Protein AF-A0A529VZ13-F1 (afdb_monomer_lite)

Secondary structure (DSSP, 8-state):
-EEEEEEEETTEEEEEEEEEEEPPPGGGGTT-----EEEEEEEEETTHHHHHHS--SSSTT-EEEEEEEEEEETTEEEEEEEEEEE-TTS-EEEEEEEEEE-HHHHHHHHHHH-GGGHHHHHHHHHHHHTT-SS-EEEEEEETTEEEETTEEEEEPPPP-

Foldseek 3Di:
DKDKDWDDDPQKIWIWMWDWQDFDDCVVVVNFGAGGKIKIFIKIWHSVNVCVVPPDPWQAQTKMFTPWIWMDDDQWIKIKGWIWHAHNQQFIWTWIKIKIAQLQVVLVRVCRRCVVCNVVSNVVSVVVCVCDRIDMWIWTGDRQFIDTVPRTPGGDDRTD

Sequence (160 aa):
KAAGQLQPAGQDINYVGSFGDLEINADAIEGRVLPALDGSGDVTLKNGVALIEAPPKSLRGQSIDIARLDLSSGTARVTVSGPVSVDAEGLVDASLMIKLKDPKAVAAILAGAVPEHKSEIEQGFAAIAMLGKEPSMPLKVVKGKASLGFIPLGKIKPLE

Radius of gyration: 16.77 Å; chains: 1; bounding box: 38×36×46 Å

pLDDT: mean 95.21, std 3.3, range [79.69, 98.75]

Structure (mmCIF, N/CA/C/O backbone):
data_AF-A0A529VZ13-F1
#
_entry.id   AF-A0A529VZ13-F1
#
loop_
_atom_site.group_PDB
_atom_site.id
_atom_site.type_symbol
_atom_site.label_atom_id
_atom_site.label_alt_id
_atom_site.label_comp_id
_atom_site.label_asym_id
_atom_site.label_entity_id
_atom_site.label_seq_id
_atom_site.pdbx_PDB_ins_code
_atom_site.Cartn_x
_atom_site.Cartn_y
_atom_site.Cartn_z
_atom_site.occupancy
_atom_site.B_iso_or_equiv
_atom_site.auth_seq_id
_atom_site.auth_comp_id
_atom_site.auth_asym_id
_atom_site.auth_atom_id
_atom_site.pdbx_PDB_model_num
ATOM 1 N N . LYS A 1 1 ? 6.005 -19.981 3.107 1.00 80.12 1 LYS A N 1
ATOM 2 C CA . LYS A 1 1 ? 5.764 -20.210 4.572 1.00 80.12 1 LYS A CA 1
ATOM 3 C C . LYS A 1 1 ? 5.171 -18.940 5.174 1.00 80.12 1 LYS A C 1
ATOM 5 O O . LYS A 1 1 ? 5.600 -17.881 4.745 1.00 80.12 1 LYS A O 1
ATOM 10 N N . ALA A 1 2 ? 4.244 -19.021 6.135 1.00 92.31 2 ALA A N 1
ATOM 11 C CA . ALA A 1 2 ? 3.634 -17.846 6.774 1.00 92.31 2 ALA A CA 1
ATOM 12 C C . ALA A 1 2 ? 3.714 -17.923 8.308 1.00 92.31 2 ALA A C 1
ATOM 14 O O . ALA A 1 2 ? 3.682 -19.019 8.869 1.00 92.31 2 ALA A O 1
ATOM 15 N N . ALA A 1 3 ? 3.831 -16.771 8.965 1.00 95.56 3 ALA A N 1
ATOM 16 C CA . ALA A 1 3 ? 3.844 -16.620 10.417 1.00 95.56 3 ALA A CA 1
ATOM 17 C C . ALA A 1 3 ? 3.149 -15.312 10.816 1.00 95.56 3 ALA A C 1
ATOM 19 O O . ALA A 1 3 ? 3.178 -14.335 10.070 1.00 95.56 3 ALA A O 1
ATOM 20 N N . GLY A 1 4 ? 2.540 -15.271 11.998 1.00 95.88 4 GLY A N 1
ATOM 21 C CA . GLY A 1 4 ? 1.912 -14.056 12.499 1.00 95.88 4 GLY A CA 1
ATOM 22 C C . GLY A 1 4 ? 1.556 -14.138 13.974 1.00 95.88 4 GLY A C 1
ATOM 23 O O . GLY A 1 4 ? 1.345 -15.224 14.511 1.00 95.88 4 GLY A O 1
ATOM 24 N N . GLN A 1 5 ? 1.492 -12.977 14.614 1.00 96.56 5 GLN A N 1
ATOM 25 C CA . GLN A 1 5 ? 1.126 -12.812 16.009 1.00 96.56 5 GLN A CA 1
ATOM 26 C C . GLN A 1 5 ? 0.175 -11.626 16.154 1.00 96.56 5 GLN A C 1
ATOM 28 O O . GLN A 1 5 ? 0.373 -10.580 15.538 1.00 96.56 5 GLN A O 1
ATOM 33 N N . LEU A 1 6 ? -0.843 -11.806 16.994 1.00 95.50 6 LEU A N 1
ATOM 34 C CA . LEU A 1 6 ? -1.749 -10.753 17.433 1.00 95.50 6 LEU A CA 1
ATOM 35 C C . LEU A 1 6 ? -1.482 -10.450 18.906 1.00 95.50 6 LEU A C 1
ATOM 37 O O . LEU A 1 6 ? -1.308 -11.371 19.707 1.00 95.50 6 LEU A O 1
ATOM 41 N N . GLN A 1 7 ? -1.469 -9.171 19.263 1.00 96.19 7 GLN A N 1
ATOM 42 C CA . GLN A 1 7 ? -1.313 -8.721 20.639 1.00 96.19 7 GLN A CA 1
ATOM 43 C C . GLN A 1 7 ? -2.292 -7.577 20.937 1.00 96.19 7 GLN A C 1
ATOM 45 O O . GLN A 1 7 ? -2.308 -6.593 20.196 1.00 96.19 7 GLN A O 1
ATOM 50 N N . PRO A 1 8 ? -3.091 -7.661 22.017 1.00 95.69 8 PRO A N 1
ATOM 51 C CA . PRO A 1 8 ? -3.910 -6.539 22.462 1.00 95.69 8 PRO A CA 1
ATOM 52 C C . PRO A 1 8 ? -3.053 -5.318 22.820 1.00 95.69 8 PRO A C 1
ATOM 54 O O . PRO A 1 8 ? -2.010 -5.449 23.463 1.00 95.69 8 PRO A O 1
ATOM 57 N N . ALA A 1 9 ? -3.527 -4.133 22.449 1.00 94.88 9 ALA A N 1
ATOM 58 C CA . ALA A 1 9 ? -2.907 -2.847 22.747 1.00 94.88 9 ALA A CA 1
ATOM 59 C C . ALA A 1 9 ? -3.986 -1.856 23.215 1.00 94.88 9 ALA A C 1
ATOM 61 O O . ALA A 1 9 ? -4.462 -1.006 22.467 1.00 94.88 9 ALA A O 1
ATOM 62 N N . GLY A 1 10 ? -4.424 -1.994 24.469 1.00 95.19 10 GLY A N 1
ATOM 63 C CA . GLY A 1 10 ? -5.608 -1.279 24.953 1.00 95.19 10 GLY A CA 1
ATOM 64 C C . GLY A 1 10 ? -6.871 -1.812 24.272 1.00 95.19 10 GLY A C 1
ATOM 65 O O . GLY A 1 10 ? -7.159 -3.000 24.383 1.00 95.19 10 GLY A O 1
ATOM 66 N N . GLN A 1 11 ? -7.616 -0.946 23.580 1.00 96.00 11 GLN A N 1
ATOM 67 C CA . GLN A 1 11 ? -8.777 -1.345 22.763 1.00 96.00 11 GLN A CA 1
ATOM 68 C C . GLN A 1 11 ? -8.377 -1.803 21.350 1.00 96.00 11 GLN A C 1
ATOM 70 O O . GLN A 1 11 ? -9.183 -2.408 20.642 1.00 96.00 11 GLN A O 1
ATOM 75 N N . ASP A 1 12 ? -7.137 -1.535 20.944 1.00 97.69 12 ASP A N 1
ATOM 76 C CA . ASP A 1 12 ? -6.609 -1.872 19.628 1.00 97.69 12 ASP A CA 1
ATOM 77 C C . ASP A 1 12 ? -5.980 -3.274 19.623 1.00 97.69 12 ASP A C 1
ATOM 79 O O . ASP A 1 12 ? -5.759 -3.898 20.667 1.00 97.69 12 ASP A O 1
ATOM 83 N N . ILE A 1 13 ? -5.649 -3.764 18.428 1.00 97.31 13 ILE A N 1
ATOM 84 C CA . ILE A 1 13 ? -4.871 -4.992 18.243 1.00 97.31 13 ILE A CA 1
ATOM 85 C C . ILE A 1 13 ? -3.685 -4.719 17.335 1.00 97.31 13 ILE A C 1
ATOM 87 O O . ILE A 1 13 ? -3.851 -4.259 16.210 1.00 97.31 13 ILE A O 1
ATOM 91 N N . ASN A 1 14 ? -2.496 -5.077 17.805 1.00 97.88 14 ASN A N 1
ATOM 92 C CA . ASN A 1 14 ? -1.294 -5.101 16.990 1.00 97.88 14 ASN A CA 1
ATOM 93 C C . ASN A 1 14 ? -1.177 -6.456 16.298 1.00 97.88 14 ASN A C 1
ATOM 95 O O . ASN A 1 14 ? -1.318 -7.502 16.935 1.00 97.88 14 ASN A O 1
ATOM 99 N N . TYR A 1 15 ? -0.884 -6.429 15.006 1.00 97.06 15 TYR A N 1
ATOM 100 C CA . TYR A 1 15 ? -0.562 -7.588 14.196 1.00 97.06 15 TYR A CA 1
ATOM 101 C C . TYR A 1 15 ? 0.850 -7.442 13.646 1.00 97.06 15 TYR A C 1
ATOM 103 O O . TYR A 1 15 ? 1.148 -6.465 12.962 1.00 97.06 15 TYR A O 1
ATOM 111 N N . VAL A 1 16 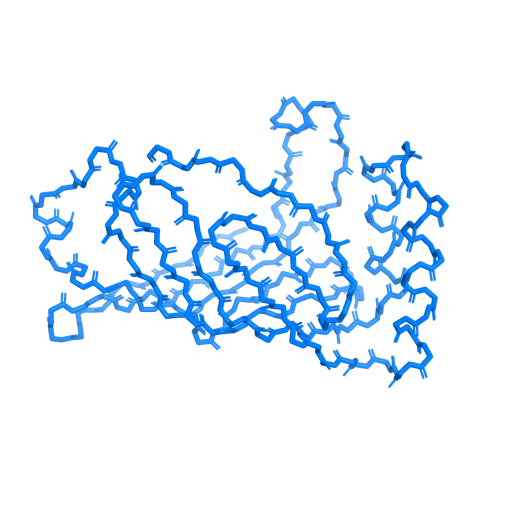? 1.683 -8.452 13.883 1.00 98.12 16 VAL A N 1
ATOM 112 C CA . VAL A 1 16 ? 2.976 -8.598 13.212 1.00 98.12 16 VAL A CA 1
ATOM 113 C C . VAL A 1 16 ? 2.984 -9.926 12.484 1.00 98.12 16 VAL A C 1
ATOM 115 O O . VAL A 1 16 ? 2.683 -10.960 13.078 1.00 98.12 16 VAL A O 1
ATOM 118 N N . GLY A 1 17 ? 3.341 -9.927 11.205 1.00 97.88 17 GLY A N 1
ATOM 119 C CA . GLY A 1 17 ? 3.350 -11.153 10.420 1.00 97.88 17 GLY A CA 1
ATOM 120 C C . GLY A 1 17 ? 4.235 -11.101 9.194 1.00 97.88 17 GLY A C 1
ATOM 121 O O . GLY A 1 17 ? 4.763 -10.056 8.814 1.00 97.88 17 GLY A O 1
ATOM 122 N N . SER A 1 18 ? 4.418 -12.262 8.585 1.00 98.06 18 SER A N 1
ATOM 123 C CA . SER A 1 18 ? 5.147 -12.412 7.339 1.00 98.06 18 SER A CA 1
ATOM 124 C C . SER A 1 18 ? 4.691 -13.631 6.556 1.00 98.06 18 SER A C 1
ATOM 126 O O . SER A 1 18 ? 4.171 -14.610 7.096 1.00 98.06 18 SER A O 1
ATOM 128 N N . PHE A 1 19 ? 4.929 -13.570 5.258 1.00 97.88 19 PHE A N 1
ATOM 129 C CA . PHE A 1 19 ? 4.861 -14.703 4.362 1.00 97.88 19 PHE A CA 1
ATOM 130 C C . PHE A 1 19 ? 6.055 -14.660 3.416 1.00 97.88 19 PHE A C 1
ATOM 132 O O . PHE A 1 19 ? 6.650 -13.609 3.185 1.00 97.88 19 PHE A O 1
ATOM 139 N N . GLY A 1 20 ? 6.393 -15.812 2.864 1.00 97.25 20 GLY A N 1
ATOM 140 C CA . GLY A 1 20 ? 7.361 -15.908 1.786 1.00 97.25 20 GLY A CA 1
ATOM 141 C C . GLY A 1 20 ? 6.923 -16.914 0.748 1.00 97.25 20 GLY A C 1
ATOM 142 O O . GLY A 1 20 ? 6.226 -17.882 1.099 1.00 97.25 20 GLY A O 1
ATOM 143 N N . ASP A 1 21 ? 7.375 -16.669 -0.477 1.00 95.69 21 ASP A N 1
ATOM 144 C CA . ASP A 1 21 ? 7.077 -17.466 -1.668 1.00 95.69 21 ASP A CA 1
ATOM 145 C C . ASP A 1 21 ? 5.564 -17.583 -1.943 1.00 95.69 21 ASP A C 1
ATOM 147 O O . ASP A 1 21 ? 5.015 -18.668 -2.128 1.00 95.69 21 ASP A O 1
ATOM 151 N N . LEU A 1 22 ? 4.845 -16.456 -1.856 1.00 96.12 22 LEU A N 1
ATOM 152 C CA . LEU A 1 22 ? 3.417 -16.401 -2.164 1.00 96.12 22 LEU A CA 1
ATOM 153 C C . LEU A 1 22 ? 3.215 -16.294 -3.675 1.00 96.12 22 LEU A C 1
ATOM 155 O O . LEU A 1 22 ? 3.489 -15.252 -4.271 1.00 96.12 22 LEU A O 1
ATOM 159 N N . GLU A 1 23 ? 2.663 -17.344 -4.266 1.00 95.50 23 GLU A N 1
ATOM 160 C CA . GLU A 1 23 ? 2.164 -17.329 -5.637 1.00 95.50 23 GLU A CA 1
ATOM 161 C C . GLU A 1 23 ? 0.699 -16.879 -5.659 1.00 95.50 23 GLU A C 1
ATOM 163 O O . GLU A 1 23 ? -0.143 -17.396 -4.919 1.00 95.50 23 GLU A O 1
ATOM 168 N N . ILE A 1 24 ? 0.383 -15.904 -6.514 1.00 93.75 24 ILE A N 1
ATOM 169 C CA . ILE A 1 24 ? -0.994 -15.451 -6.725 1.00 93.75 24 ILE A CA 1
ATOM 170 C C . ILE A 1 24 ? -1.556 -16.194 -7.931 1.00 93.75 24 ILE A C 1
ATOM 172 O O . ILE A 1 24 ? -1.017 -16.100 -9.033 1.00 93.75 24 ILE A O 1
ATOM 176 N N . ASN A 1 25 ? -2.658 -16.916 -7.723 1.00 93.81 25 ASN A N 1
ATOM 177 C CA . ASN A 1 25 ? -3.372 -17.566 -8.814 1.00 93.81 25 ASN A CA 1
ATOM 178 C C . ASN A 1 25 ? -3.867 -16.502 -9.808 1.00 93.81 25 ASN A C 1
ATOM 180 O O . ASN A 1 25 ? -4.584 -15.579 -9.418 1.00 93.81 25 ASN A O 1
ATOM 184 N N . ALA A 1 26 ? -3.506 -16.658 -11.082 1.00 93.12 26 ALA A N 1
ATOM 185 C CA . ALA A 1 26 ? -3.862 -15.732 -12.149 1.00 93.12 26 ALA A CA 1
ATOM 186 C C . ALA A 1 26 ? -5.380 -15.503 -12.254 1.00 93.12 26 ALA A C 1
ATOM 188 O O . ALA A 1 26 ? -5.810 -14.374 -12.480 1.00 93.12 26 ALA A O 1
ATOM 189 N N . ASP A 1 27 ? -6.204 -16.524 -12.002 1.00 93.94 27 ASP A N 1
ATOM 190 C CA . ASP A 1 27 ? -7.668 -16.403 -12.041 1.00 93.94 27 ASP A CA 1
ATOM 191 C C . ASP A 1 27 ? -8.203 -15.414 -10.993 1.00 93.94 27 ASP A C 1
ATOM 193 O O . ASP A 1 27 ? -9.220 -14.758 -11.213 1.00 93.94 27 ASP A O 1
ATOM 197 N N . ALA A 1 28 ? -7.495 -15.246 -9.870 1.00 92.00 28 ALA A N 1
ATOM 198 C CA . ALA A 1 28 ? -7.859 -14.282 -8.833 1.00 92.00 28 ALA A CA 1
ATOM 199 C C . ALA A 1 28 ? -7.551 -12.826 -9.233 1.00 92.00 28 ALA A C 1
ATOM 201 O O . ALA A 1 28 ? -8.024 -11.898 -8.579 1.00 92.00 28 ALA A O 1
ATOM 202 N N . ILE A 1 29 ? -6.762 -12.622 -10.292 1.00 91.88 29 ILE A N 1
ATOM 203 C CA . ILE A 1 29 ? -6.320 -11.311 -10.783 1.00 91.88 29 ILE A CA 1
ATOM 204 C C . ILE A 1 29 ? -6.570 -11.143 -12.288 1.00 91.88 29 ILE A C 1
ATOM 206 O O . ILE A 1 29 ? -5.815 -10.460 -12.977 1.00 91.88 29 ILE A O 1
ATOM 210 N N . GLU A 1 30 ? -7.665 -11.724 -12.791 1.00 91.69 30 GLU A N 1
ATOM 211 C CA . GLU A 1 30 ? -8.131 -11.601 -14.186 1.00 91.69 30 GLU A CA 1
ATOM 212 C C . GLU A 1 30 ? -7.097 -12.089 -15.221 1.00 91.69 30 GLU A C 1
ATOM 214 O O . GLU A 1 30 ? -6.876 -11.465 -16.257 1.00 91.69 30 GLU A O 1
ATOM 219 N N . GLY A 1 31 ? -6.421 -13.200 -14.930 1.00 92.31 31 GLY A N 1
ATOM 220 C CA . GLY A 1 31 ? -5.410 -13.800 -15.803 1.00 92.31 31 GLY A CA 1
ATOM 221 C C . GLY A 1 31 ? -4.045 -13.109 -15.758 1.00 92.31 31 GLY A C 1
ATOM 222 O O . GLY A 1 31 ? -3.136 -13.513 -16.484 1.00 92.31 31 GLY A O 1
ATOM 223 N N . ARG A 1 32 ? -3.871 -12.083 -14.915 1.00 93.00 32 ARG A N 1
ATOM 224 C CA . ARG A 1 32 ? -2.577 -11.415 -14.730 1.00 93.00 32 ARG A CA 1
ATOM 225 C C . ARG A 1 32 ? -1.598 -12.340 -14.014 1.00 93.00 32 ARG A C 1
ATOM 227 O O . ARG A 1 32 ? -1.987 -13.170 -13.199 1.00 93.00 32 ARG A O 1
ATOM 234 N N . VAL A 1 33 ? -0.311 -12.182 -14.304 1.00 93.62 33 VAL A N 1
ATOM 235 C CA . VAL A 1 33 ? 0.753 -12.992 -13.699 1.00 93.62 33 VAL A CA 1
ATOM 236 C C . VAL A 1 33 ? 1.631 -12.098 -12.840 1.00 93.62 33 VAL A C 1
ATOM 238 O O . VAL A 1 33 ? 2.104 -11.055 -13.291 1.00 93.62 33 VAL A O 1
ATOM 241 N N . LEU A 1 34 ? 1.858 -12.525 -11.601 1.00 95.25 34 LEU A N 1
ATOM 242 C CA . LEU A 1 34 ? 2.795 -11.901 -10.675 1.00 95.25 34 LEU A CA 1
ATOM 243 C C . LEU A 1 34 ? 3.886 -12.909 -10.299 1.00 95.25 34 LEU A C 1
ATOM 245 O O . LEU A 1 34 ? 3.605 -14.107 -10.232 1.00 95.25 34 LEU A O 1
ATOM 249 N N . PRO A 1 35 ? 5.130 -12.453 -10.065 1.00 96.31 35 PRO A N 1
ATOM 250 C CA . PRO A 1 35 ? 6.166 -13.315 -9.512 1.00 96.31 35 PRO A CA 1
ATOM 251 C C . PRO A 1 35 ? 5.806 -13.727 -8.080 1.00 96.31 35 PRO A C 1
ATOM 253 O O . PRO A 1 35 ? 4.955 -13.099 -7.448 1.00 96.31 35 PRO A O 1
ATOM 256 N N . ALA A 1 36 ? 6.495 -14.739 -7.552 1.00 96.62 36 ALA A N 1
ATOM 257 C CA . ALA A 1 36 ? 6.383 -15.094 -6.144 1.00 96.62 36 ALA A CA 1
ATOM 258 C C . ALA A 1 36 ? 6.743 -13.894 -5.251 1.00 96.62 36 ALA A C 1
ATOM 260 O O . ALA A 1 36 ? 7.727 -13.187 -5.494 1.00 96.62 36 ALA A O 1
ATOM 261 N N . LEU A 1 37 ? 5.920 -13.655 -4.231 1.00 97.19 37 LEU A N 1
ATOM 262 C CA . LEU A 1 37 ? 6.029 -12.496 -3.353 1.00 97.19 37 LEU A CA 1
ATOM 263 C C . LEU A 1 37 ? 6.444 -12.907 -1.941 1.00 97.19 37 LEU A C 1
ATOM 265 O O . LEU A 1 37 ? 5.893 -13.838 -1.354 1.00 97.19 37 LEU A O 1
ATOM 269 N N . ASP A 1 38 ? 7.346 -12.130 -1.358 1.00 98.19 38 ASP A N 1
ATOM 270 C CA . ASP A 1 38 ? 7.620 -12.136 0.074 1.00 98.19 38 ASP A CA 1
ATOM 271 C C . ASP A 1 38 ? 6.994 -10.899 0.709 1.00 98.19 38 ASP A C 1
ATOM 273 O O . ASP A 1 38 ? 7.098 -9.794 0.169 1.00 98.19 38 ASP A O 1
ATOM 277 N N . GLY A 1 39 ? 6.374 -11.066 1.874 1.00 97.62 39 GLY A N 1
ATOM 278 C CA . GLY A 1 39 ? 5.696 -9.985 2.570 1.00 97.62 39 GLY A CA 1
ATOM 279 C C . GLY A 1 39 ? 5.941 -9.997 4.067 1.00 97.62 39 GLY A C 1
ATOM 280 O O . GLY A 1 39 ? 6.112 -11.044 4.689 1.00 97.62 39 GLY A O 1
ATOM 281 N N . SER A 1 40 ? 5.944 -8.817 4.676 1.00 98.19 40 SER A N 1
ATOM 282 C CA . SER A 1 40 ? 5.903 -8.686 6.132 1.00 98.19 40 SER A CA 1
ATOM 283 C C . SER A 1 40 ? 5.149 -7.437 6.545 1.00 98.19 40 SER A C 1
ATOM 285 O O . SER A 1 40 ? 5.122 -6.456 5.807 1.00 98.19 40 SER A O 1
ATOM 287 N N . GLY A 1 41 ? 4.541 -7.474 7.722 1.00 97.81 41 GLY A N 1
ATOM 288 C CA . GLY A 1 41 ? 3.679 -6.408 8.190 1.00 97.81 41 GLY A CA 1
ATOM 289 C C . GLY A 1 41 ? 3.750 -6.197 9.688 1.00 97.81 41 GLY A C 1
ATOM 290 O O . GLY A 1 41 ? 3.939 -7.150 10.437 1.00 97.81 41 GLY A O 1
ATOM 291 N N . ASP A 1 42 ? 3.586 -4.941 10.077 1.00 98.12 42 ASP A N 1
ATOM 292 C CA . ASP A 1 42 ? 3.339 -4.454 11.427 1.00 98.12 42 ASP A CA 1
ATOM 293 C C . ASP A 1 42 ? 2.225 -3.401 11.333 1.00 98.12 42 ASP A C 1
ATOM 295 O O . ASP A 1 42 ? 2.388 -2.357 10.683 1.00 98.12 42 ASP A O 1
ATOM 299 N N . VAL A 1 43 ? 1.058 -3.740 11.878 1.00 97.94 43 VAL A N 1
ATOM 300 C CA . VAL A 1 43 ? -0.185 -2.976 11.729 1.00 97.94 43 VAL A CA 1
ATOM 301 C C . VAL A 1 43 ? -0.945 -2.957 13.050 1.00 97.94 43 VAL A C 1
ATOM 303 O O . VAL A 1 43 ? -1.111 -3.991 13.691 1.00 97.94 43 VAL A O 1
ATOM 306 N N . THR A 1 44 ? -1.491 -1.801 13.412 1.00 98.38 44 THR A N 1
ATOM 307 C CA . THR A 1 44 ? -2.444 -1.657 14.516 1.00 98.38 44 THR A CA 1
ATOM 308 C C . THR A 1 44 ? -3.856 -1.508 13.960 1.00 98.38 44 THR A C 1
ATOM 310 O O . THR A 1 44 ? -4.154 -0.546 13.254 1.00 98.38 44 THR A O 1
ATOM 313 N N . LEU A 1 45 ? -4.745 -2.438 14.300 1.00 97.00 45 LEU A N 1
ATOM 314 C CA . LEU A 1 45 ? -6.177 -2.352 14.033 1.00 97.00 45 LEU A CA 1
ATOM 315 C C . LEU A 1 45 ? -6.870 -1.578 15.153 1.00 97.00 45 LEU A C 1
ATOM 317 O O . LEU A 1 45 ? -6.867 -2.016 16.310 1.00 97.00 45 LEU A O 1
ATOM 321 N N . LYS A 1 46 ? -7.485 -0.445 14.804 1.00 97.69 46 LYS A N 1
ATOM 322 C CA . LYS A 1 46 ? -8.210 0.383 15.768 1.00 97.69 46 LYS A CA 1
ATOM 323 C C . LYS A 1 46 ? -9.452 -0.321 16.273 1.00 97.69 46 LYS A C 1
ATOM 325 O O . LYS A 1 46 ? -10.181 -0.921 15.489 1.00 97.69 46 LYS A O 1
ATOM 330 N N . ASN A 1 47 ? -9.686 -0.232 17.582 1.00 94.88 47 ASN A N 1
ATOM 331 C CA . ASN A 1 47 ? -10.798 -0.903 18.256 1.00 94.88 47 ASN A CA 1
ATOM 332 C C . ASN A 1 47 ? -10.829 -2.429 18.001 1.00 94.88 47 ASN A C 1
ATOM 334 O O . ASN A 1 47 ? -11.882 -3.065 18.045 1.00 94.88 47 ASN A O 1
ATOM 338 N N . GLY A 1 48 ? -9.668 -3.027 17.701 1.00 92.25 48 GLY A N 1
ATOM 339 C CA . GLY A 1 48 ? -9.548 -4.419 17.277 1.00 92.25 48 GLY A CA 1
ATOM 340 C C . GLY A 1 48 ? -10.097 -5.435 18.279 1.00 92.25 48 GLY A C 1
ATOM 341 O O . GLY A 1 48 ? -10.605 -6.470 17.857 1.00 92.25 48 GLY A O 1
ATOM 342 N N . VAL A 1 49 ? -10.048 -5.148 19.585 1.00 93.62 49 VAL A N 1
ATOM 343 C CA . VAL A 1 49 ? -10.580 -6.058 20.616 1.00 93.62 49 VAL A CA 1
ATOM 344 C C . VAL A 1 49 ? -12.083 -6.262 20.425 1.00 93.62 49 VAL A C 1
ATOM 346 O O . VAL A 1 49 ? -12.540 -7.400 20.345 1.00 93.62 49 VAL A O 1
ATOM 349 N N . ALA A 1 50 ? -12.834 -5.173 20.235 1.00 91.75 50 ALA A N 1
ATOM 350 C CA . ALA A 1 50 ? -14.269 -5.242 19.972 1.00 91.75 50 ALA A CA 1
ATOM 351 C C . ALA A 1 50 ? -14.581 -5.934 18.632 1.00 91.75 50 ALA A C 1
ATOM 353 O O . ALA A 1 50 ? -15.588 -6.628 18.513 1.00 91.75 50 ALA A O 1
ATOM 354 N N . LEU A 1 51 ? -13.707 -5.785 17.629 1.00 92.06 51 LEU A N 1
ATOM 355 C CA . LEU A 1 51 ? -13.871 -6.425 16.318 1.00 92.06 51 LEU A CA 1
ATOM 356 C C . LEU A 1 51 ? -13.614 -7.935 16.353 1.00 92.06 51 LEU A C 1
ATOM 358 O O . LEU A 1 51 ? -14.184 -8.656 15.542 1.00 92.06 51 LEU A O 1
ATOM 362 N N . ILE A 1 52 ? -12.782 -8.438 17.268 1.00 90.62 52 ILE A N 1
ATOM 363 C CA . ILE A 1 52 ? -12.643 -9.889 17.468 1.00 90.62 52 ILE A CA 1
ATOM 364 C C . ILE A 1 52 ? -13.893 -10.463 18.134 1.00 90.62 52 ILE A C 1
ATOM 366 O O . ILE A 1 52 ? -14.351 -11.536 17.744 1.00 90.62 52 ILE A O 1
ATOM 370 N N . GLU A 1 53 ? -14.449 -9.759 19.122 1.00 90.75 53 GLU A N 1
ATOM 371 C CA . GLU A 1 53 ? -15.670 -10.189 19.813 1.00 90.75 53 GLU A CA 1
ATOM 372 C C . GLU A 1 53 ? -16.891 -10.169 18.886 1.00 90.75 53 GLU A C 1
ATOM 374 O O . GLU A 1 53 ? -17.714 -11.086 18.912 1.00 90.75 53 GLU A O 1
ATOM 379 N N . ALA A 1 54 ? -16.989 -9.144 18.040 1.00 93.06 54 ALA A N 1
ATOM 380 C CA . ALA A 1 54 ? -18.049 -8.980 17.058 1.00 93.06 54 ALA A CA 1
ATOM 381 C C . ALA A 1 54 ? -17.454 -8.656 15.676 1.00 93.06 54 ALA A C 1
ATOM 383 O O . ALA A 1 54 ? -17.384 -7.481 15.298 1.00 93.06 54 ALA A O 1
ATOM 384 N N . PRO A 1 55 ? -17.055 -9.687 14.900 1.00 91.62 55 PRO A N 1
ATOM 385 C CA . PRO A 1 55 ? -16.496 -9.507 13.566 1.00 91.62 55 PRO A CA 1
ATOM 386 C C . PRO A 1 55 ? -17.411 -8.652 12.688 1.00 91.62 55 PRO A C 1
ATOM 388 O O . PRO A 1 55 ? -18.594 -8.983 12.522 1.00 91.62 55 PRO A O 1
ATOM 391 N N . PRO A 1 56 ? -16.903 -7.540 12.129 1.00 90.19 56 PRO A N 1
ATOM 392 C CA . PRO A 1 56 ? -17.728 -6.667 11.326 1.00 90.19 56 PRO A CA 1
ATOM 393 C C . PRO A 1 56 ? -18.097 -7.383 10.024 1.00 90.19 56 PRO A C 1
ATOM 395 O O . PRO A 1 56 ? -17.321 -8.155 9.463 1.00 90.19 56 PRO A O 1
ATOM 398 N N . LYS A 1 57 ? -19.292 -7.099 9.503 1.00 92.38 57 LYS A N 1
ATOM 399 C CA . LYS A 1 57 ? -19.744 -7.632 8.204 1.00 92.38 57 LYS A CA 1
ATOM 400 C C . LYS A 1 57 ? -19.071 -6.944 7.009 1.00 92.38 57 LYS A C 1
ATOM 402 O O . LYS A 1 57 ? -19.440 -7.214 5.874 1.00 92.38 57 LYS A O 1
ATOM 407 N N . SER A 1 58 ? -18.203 -5.977 7.295 1.00 93.25 58 SER A N 1
ATOM 408 C CA . SER A 1 58 ? -17.905 -4.849 6.434 1.00 93.25 58 SER A CA 1
ATOM 409 C C . SER A 1 58 ? -16.629 -4.137 6.892 1.00 93.25 58 SER A C 1
ATOM 411 O O . SER A 1 58 ? -16.364 -4.059 8.093 1.00 93.25 58 SER A O 1
ATOM 413 N N . LEU A 1 59 ? -15.859 -3.574 5.961 1.00 94.75 59 LEU A N 1
ATOM 414 C CA . LEU A 1 59 ? -14.723 -2.699 6.271 1.00 94.75 59 LEU A CA 1
ATOM 415 C C . LEU A 1 59 ? -15.141 -1.259 6.611 1.00 94.75 59 LEU A C 1
ATOM 417 O O . LEU A 1 59 ? -14.299 -0.461 7.016 1.00 94.75 59 LEU A O 1
ATOM 421 N N . ARG A 1 60 ? -16.423 -0.905 6.479 1.00 95.88 60 ARG A N 1
ATOM 422 C CA . ARG A 1 60 ? -16.935 0.446 6.752 1.00 95.88 60 ARG A CA 1
ATOM 423 C C . ARG A 1 60 ? -16.758 0.817 8.223 1.00 95.88 60 ARG A C 1
ATOM 425 O O . ARG A 1 60 ? -17.036 0.024 9.125 1.00 95.88 60 ARG A O 1
ATOM 432 N N . GLY A 1 61 ? -16.303 2.044 8.464 1.00 95.88 61 GLY A N 1
ATOM 433 C CA . GLY A 1 61 ? -16.009 2.559 9.804 1.00 95.88 61 GLY A CA 1
ATOM 434 C C . GLY A 1 61 ? -14.722 2.010 10.427 1.00 95.88 61 GLY A C 1
ATOM 435 O O . GLY A 1 61 ? -14.415 2.366 11.563 1.00 95.88 61 GLY A O 1
ATOM 436 N N . GLN A 1 62 ? -13.968 1.165 9.714 1.00 96.38 62 GLN A N 1
ATOM 437 C CA . GLN A 1 62 ? -12.726 0.589 10.224 1.00 96.38 62 GLN A CA 1
ATOM 438 C C . GLN A 1 62 ? -11.530 1.498 9.950 1.00 96.38 62 GLN A C 1
ATOM 440 O O . GLN A 1 62 ? -11.515 2.305 9.017 1.00 96.38 62 GLN A O 1
ATOM 445 N N . SER A 1 63 ? -10.508 1.391 10.795 1.00 97.69 63 SER A N 1
ATOM 446 C CA . SER A 1 63 ? -9.264 2.150 10.658 1.00 97.69 63 SER A CA 1
ATOM 447 C C . SER A 1 63 ? -8.070 1.323 11.108 1.00 97.69 63 SER A C 1
ATOM 449 O O . SER A 1 63 ? -8.156 0.558 12.071 1.00 97.69 63 SER A O 1
ATOM 451 N N . ILE A 1 64 ? -6.951 1.496 10.414 1.00 97.62 64 ILE A N 1
ATOM 452 C CA . ILE A 1 64 ? -5.679 0.852 10.729 1.00 97.62 64 ILE A CA 1
ATOM 453 C C . ILE A 1 64 ? -4.547 1.877 10.695 1.00 97.62 64 ILE A C 1
ATOM 455 O O . ILE A 1 64 ? -4.538 2.779 9.857 1.00 97.62 64 ILE A O 1
ATOM 459 N N . ASP A 1 65 ? -3.564 1.692 11.569 1.00 98.50 65 ASP A N 1
ATOM 460 C CA . ASP A 1 65 ? -2.271 2.364 11.478 1.00 98.50 65 ASP A CA 1
ATOM 461 C C . ASP A 1 65 ? -1.237 1.359 10.984 1.00 98.50 65 ASP A C 1
ATOM 463 O O . ASP A 1 65 ? -0.968 0.349 11.634 1.00 98.50 65 ASP A O 1
ATOM 467 N N . ILE A 1 66 ? -0.642 1.629 9.825 1.00 98.62 66 ILE A N 1
ATOM 468 C CA . ILE A 1 66 ? 0.423 0.793 9.283 1.00 98.62 66 ILE A CA 1
ATOM 469 C C . ILE A 1 66 ? 1.758 1.334 9.787 1.00 98.62 66 ILE A C 1
ATOM 471 O O . ILE A 1 66 ? 2.221 2.379 9.320 1.00 98.62 66 ILE A O 1
ATOM 475 N N . ALA A 1 67 ? 2.413 0.608 10.693 1.00 98.19 67 ALA A N 1
ATOM 476 C CA . ALA A 1 67 ? 3.787 0.920 11.070 1.00 98.19 67 ALA A CA 1
ATOM 477 C C . ALA A 1 67 ? 4.739 0.583 9.913 1.00 98.19 67 ALA A C 1
ATOM 479 O O . ALA A 1 67 ? 5.591 1.394 9.541 1.00 98.19 67 ALA A O 1
ATOM 480 N N . ARG A 1 68 ? 4.557 -0.597 9.303 1.00 98.12 68 ARG A N 1
ATOM 481 C CA . ARG A 1 68 ? 5.299 -1.037 8.115 1.00 98.12 68 ARG A CA 1
ATOM 482 C C . ARG A 1 68 ? 4.565 -2.174 7.412 1.00 98.12 68 ARG A C 1
ATOM 484 O O . ARG A 1 68 ? 4.315 -3.200 8.026 1.00 98.12 68 ARG A O 1
ATOM 491 N N . LEU A 1 69 ? 4.316 -2.047 6.116 1.00 98.38 69 LEU A N 1
ATOM 492 C CA . LEU A 1 69 ? 4.014 -3.171 5.227 1.00 98.38 69 LEU A CA 1
ATOM 493 C C . LEU A 1 69 ? 5.098 -3.235 4.162 1.00 98.38 69 LEU A C 1
ATOM 495 O O . LEU A 1 69 ? 5.286 -2.273 3.428 1.00 98.38 69 LEU A O 1
ATOM 499 N N . ASP A 1 70 ? 5.800 -4.354 4.085 1.00 98.00 70 ASP A N 1
ATOM 500 C CA . ASP A 1 70 ? 6.806 -4.627 3.068 1.00 98.00 70 ASP A CA 1
ATOM 501 C C . ASP A 1 70 ? 6.314 -5.724 2.137 1.00 98.00 70 ASP A C 1
ATOM 503 O O . ASP A 1 70 ? 5.875 -6.776 2.598 1.00 98.00 70 ASP A O 1
ATOM 507 N N . LEU A 1 71 ? 6.464 -5.489 0.837 1.00 98.06 71 LEU A N 1
ATOM 508 C CA . LEU A 1 71 ? 6.272 -6.478 -0.214 1.00 98.06 71 LEU A CA 1
ATOM 509 C C . LEU A 1 71 ? 7.502 -6.484 -1.123 1.00 98.06 71 LEU A C 1
ATOM 511 O O . LEU A 1 71 ? 7.979 -5.421 -1.529 1.00 98.06 71 LEU A O 1
ATOM 515 N N . SER A 1 72 ? 8.028 -7.660 -1.454 1.00 98.19 72 SER A N 1
ATOM 516 C CA . SER A 1 72 ? 9.188 -7.786 -2.337 1.00 98.19 72 SER A CA 1
ATOM 517 C C . SER A 1 72 ? 9.144 -9.006 -3.246 1.00 98.19 72 SER A C 1
ATOM 519 O O . SER A 1 72 ? 8.513 -10.006 -2.931 1.00 98.19 72 SER A O 1
ATOM 521 N N . SER A 1 73 ? 9.870 -8.904 -4.358 1.00 97.75 73 SER A N 1
ATOM 522 C CA . SER A 1 73 ? 10.176 -10.001 -5.277 1.00 97.75 73 SER A CA 1
ATOM 523 C C . SER A 1 73 ? 11.542 -9.731 -5.909 1.00 97.75 73 SER A C 1
ATOM 525 O O . SER A 1 73 ? 11.724 -8.736 -6.617 1.00 97.75 73 SER A O 1
ATOM 527 N N . GLY A 1 74 ? 12.524 -10.595 -5.646 1.00 95.88 74 GLY A N 1
ATOM 528 C CA . GLY A 1 74 ? 13.903 -10.378 -6.090 1.00 95.88 74 GLY A CA 1
ATOM 529 C C . GLY A 1 74 ? 14.491 -9.076 -5.527 1.00 95.88 74 GLY A C 1
ATOM 530 O O . GLY A 1 74 ? 14.578 -8.898 -4.312 1.00 95.88 74 GLY A O 1
ATOM 531 N N . THR A 1 75 ? 14.912 -8.156 -6.402 1.00 95.75 75 THR A N 1
ATOM 532 C CA . THR A 1 75 ? 15.455 -6.844 -5.995 1.00 95.75 75 THR A CA 1
ATOM 533 C C . THR A 1 75 ? 14.383 -5.780 -5.756 1.00 95.75 75 THR A C 1
ATOM 535 O O . THR A 1 75 ? 14.668 -4.788 -5.079 1.00 95.75 75 THR A O 1
ATOM 538 N N . ALA A 1 76 ? 13.162 -5.987 -6.262 1.00 97.69 76 ALA A N 1
ATOM 539 C CA . ALA A 1 76 ? 12.047 -5.064 -6.106 1.00 97.69 76 ALA A CA 1
ATOM 540 C C . ALA A 1 76 ? 11.506 -5.109 -4.672 1.00 97.69 76 ALA A C 1
ATOM 542 O O . ALA A 1 76 ? 11.196 -6.187 -4.159 1.00 97.69 76 ALA A O 1
ATOM 543 N N . ARG A 1 77 ? 11.343 -3.944 -4.035 1.00 98.12 77 ARG A N 1
ATOM 544 C CA . ARG A 1 77 ? 10.622 -3.822 -2.757 1.00 98.12 77 ARG A CA 1
ATOM 545 C C . ARG A 1 77 ? 9.773 -2.562 -2.714 1.00 98.12 77 ARG A C 1
ATOM 547 O O . ARG A 1 77 ? 10.216 -1.496 -3.138 1.00 98.12 77 ARG A O 1
ATOM 554 N N . VAL A 1 78 ? 8.585 -2.695 -2.140 1.00 98.06 78 VAL A N 1
ATOM 555 C CA . VAL A 1 78 ? 7.685 -1.597 -1.793 1.00 98.06 78 VAL A CA 1
ATOM 556 C C . VAL A 1 78 ? 7.423 -1.662 -0.295 1.00 98.06 78 VAL A C 1
ATOM 558 O O . VAL A 1 78 ? 6.997 -2.697 0.209 1.00 98.06 78 VAL A O 1
ATOM 561 N N . THR A 1 79 ? 7.667 -0.554 0.394 1.00 98.38 79 THR A N 1
ATOM 562 C CA . THR A 1 79 ? 7.331 -0.359 1.803 1.00 98.38 79 THR A CA 1
ATOM 563 C C . THR A 1 79 ? 6.241 0.697 1.912 1.00 98.38 79 THR A C 1
ATOM 565 O O . THR A 1 79 ? 6.367 1.773 1.327 1.00 98.38 79 THR A O 1
ATOM 568 N N . VAL A 1 80 ? 5.200 0.420 2.688 1.00 98.06 80 VAL A N 1
ATOM 569 C CA . VAL A 1 80 ? 4.088 1.332 2.970 1.00 98.06 80 VAL A CA 1
ATOM 570 C C . VAL A 1 80 ? 4.016 1.590 4.471 1.00 98.06 80 VAL A C 1
ATOM 572 O O . VAL A 1 80 ? 4.145 0.659 5.266 1.00 98.06 80 VAL A O 1
ATOM 575 N N . SER A 1 81 ? 3.780 2.837 4.865 1.00 98.75 81 SER A N 1
ATOM 576 C CA . SER A 1 81 ? 3.443 3.198 6.245 1.00 98.75 81 SER A CA 1
ATOM 577 C C . SER A 1 81 ? 2.448 4.351 6.299 1.00 98.75 81 SER A C 1
ATOM 579 O O . SER A 1 81 ? 2.345 5.129 5.353 1.00 98.75 81 SER A O 1
ATOM 581 N N . GLY A 1 82 ? 1.720 4.463 7.407 1.00 98.56 82 GLY A N 1
ATOM 582 C CA . GLY A 1 82 ? 0.763 5.535 7.666 1.00 98.56 82 GLY A CA 1
ATOM 583 C C . GLY A 1 82 ? -0.664 5.045 7.939 1.00 98.56 82 GLY A C 1
ATOM 584 O O . GLY A 1 82 ? -0.950 3.849 7.834 1.00 98.56 82 GLY A O 1
ATOM 585 N N . PRO A 1 83 ? -1.562 5.965 8.320 1.00 98.56 83 PRO A N 1
ATOM 586 C CA . PRO A 1 83 ? -2.948 5.646 8.633 1.00 98.56 83 PRO A CA 1
ATOM 587 C C . PRO A 1 83 ? -3.791 5.404 7.377 1.00 98.56 83 PRO A C 1
ATOM 589 O O . PRO A 1 83 ? -3.630 6.081 6.351 1.00 98.56 83 PRO A O 1
ATOM 592 N N . VAL A 1 84 ? -4.750 4.488 7.510 1.00 98.44 84 VAL A N 1
ATOM 593 C CA . VAL A 1 84 ? -5.825 4.226 6.548 1.00 98.44 84 VAL A CA 1
ATOM 594 C C . VAL A 1 84 ? -7.143 4.120 7.305 1.00 98.44 84 VAL A C 1
ATOM 596 O O . VAL A 1 84 ? -7.226 3.431 8.322 1.00 98.44 84 VAL A O 1
ATOM 599 N N . SER A 1 85 ? -8.188 4.757 6.794 1.00 98.44 85 SER A N 1
ATOM 600 C CA . SER A 1 85 ? -9.546 4.615 7.304 1.00 98.44 85 SER A CA 1
ATOM 601 C C . SER A 1 85 ? -10.544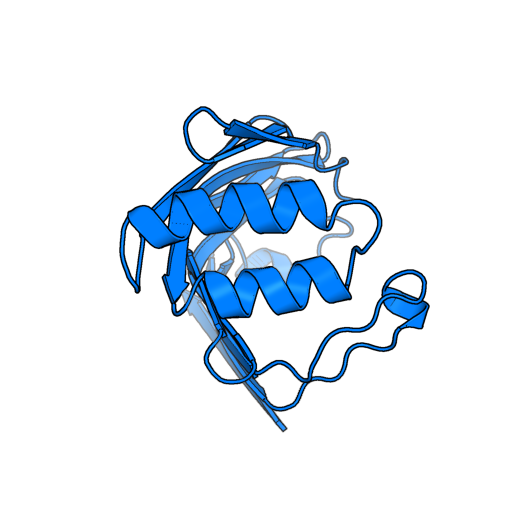 4.412 6.173 1.00 98.44 85 SER A C 1
ATOM 603 O O . SER A 1 85 ? -10.318 4.808 5.028 1.00 98.44 85 SER A O 1
ATOM 605 N N . VAL A 1 86 ? -11.656 3.769 6.508 1.00 98.38 86 VAL A N 1
ATOM 606 C CA . VAL A 1 86 ? -12.804 3.583 5.626 1.00 98.38 86 VAL A CA 1
ATOM 607 C C . VAL A 1 86 ? -13.999 4.231 6.302 1.00 98.38 86 VAL A C 1
ATOM 609 O O . VAL A 1 86 ? -14.328 3.903 7.443 1.00 98.38 86 VAL A O 1
ATOM 612 N N . ASP A 1 87 ? -14.650 5.169 5.625 1.00 97.00 87 ASP A N 1
ATOM 613 C CA . ASP A 1 87 ? -15.833 5.819 6.182 1.00 97.00 87 ASP A CA 1
ATOM 614 C C . ASP A 1 87 ? -17.098 4.943 6.081 1.00 97.00 87 ASP A C 1
ATOM 616 O O . ASP A 1 87 ? -17.072 3.798 5.623 1.00 97.00 87 ASP A O 1
ATOM 620 N N . ALA A 1 88 ? -18.231 5.475 6.547 1.00 96.38 88 ALA A N 1
ATOM 621 C CA . ALA A 1 88 ? -19.517 4.779 6.501 1.00 96.38 88 ALA A CA 1
ATOM 622 C C . ALA A 1 88 ? -19.999 4.502 5.061 1.00 96.38 88 ALA A C 1
ATOM 624 O O . ALA A 1 88 ? -20.695 3.517 4.812 1.00 96.38 88 ALA A O 1
ATOM 625 N N . GLU A 1 89 ? -19.595 5.334 4.099 1.00 96.69 89 GLU A N 1
ATOM 626 C CA . GLU A 1 89 ? -19.894 5.170 2.674 1.00 96.69 89 GLU A CA 1
ATOM 627 C C . GLU A 1 89 ? -18.919 4.205 1.982 1.00 96.69 89 GLU A C 1
ATOM 629 O O . GLU A 1 89 ? -19.127 3.852 0.819 1.00 96.69 89 GLU A O 1
ATOM 634 N N . GLY A 1 90 ? -17.947 3.649 2.714 1.00 97.31 90 GLY A N 1
ATOM 635 C CA . GLY A 1 90 ? -16.974 2.686 2.197 1.00 97.31 90 GLY A CA 1
ATOM 636 C C . GLY A 1 90 ? -15.815 3.368 1.477 1.00 97.31 90 GLY A C 1
ATOM 637 O O . GLY A 1 90 ? -15.005 2.701 0.834 1.00 97.31 90 GLY A O 1
ATOM 638 N N . LEU A 1 91 ? -15.731 4.697 1.544 1.00 98.31 91 LEU A N 1
ATOM 639 C CA . LEU A 1 91 ? -14.700 5.470 0.875 1.00 98.31 91 LEU A CA 1
ATOM 640 C C . LEU A 1 91 ? -13.443 5.501 1.738 1.00 98.31 91 LEU A C 1
ATOM 642 O O . LEU A 1 91 ? -13.485 5.774 2.937 1.00 98.31 91 LEU A O 1
ATOM 646 N N . VAL A 1 92 ? -12.313 5.229 1.092 1.00 98.44 92 VAL A N 1
ATOM 647 C CA . VAL A 1 92 ? -11.009 5.177 1.753 1.00 98.44 92 VAL A CA 1
ATOM 648 C C . VAL A 1 92 ? -10.431 6.584 1.894 1.00 98.44 92 VAL A C 1
ATOM 650 O O . VAL A 1 92 ? -10.390 7.339 0.919 1.00 98.44 92 VAL A O 1
ATOM 653 N N . ASP A 1 93 ? -9.915 6.904 3.075 1.00 98.62 93 ASP A N 1
ATOM 654 C CA . ASP A 1 93 ? -9.052 8.053 3.335 1.00 98.62 93 ASP A CA 1
ATOM 655 C C . ASP A 1 93 ? -7.699 7.535 3.860 1.00 98.62 93 ASP A C 1
ATOM 657 O O . ASP A 1 93 ? -7.641 6.650 4.713 1.00 98.62 93 ASP A O 1
ATOM 661 N N . ALA A 1 94 ? -6.586 8.038 3.320 1.00 98.38 94 ALA A N 1
ATOM 662 C CA . ALA A 1 94 ? -5.255 7.573 3.710 1.00 98.38 94 ALA A CA 1
ATOM 663 C C . ALA A 1 94 ? -4.182 8.650 3.524 1.00 98.38 94 ALA A C 1
ATOM 665 O O . ALA A 1 94 ? -4.214 9.436 2.570 1.00 98.38 94 ALA A O 1
ATOM 666 N N . SER A 1 95 ? -3.195 8.648 4.418 1.00 98.31 95 SER A N 1
ATOM 667 C CA . SER A 1 95 ? -1.997 9.487 4.325 1.00 98.31 95 SER A CA 1
ATOM 668 C C . SER A 1 95 ? -0.768 8.602 4.467 1.00 98.31 95 SER A C 1
ATOM 670 O O . SER A 1 95 ? -0.251 8.414 5.565 1.00 98.31 95 SER A O 1
ATOM 672 N N . LEU A 1 96 ? -0.324 8.039 3.349 1.00 98.19 96 LEU A N 1
ATOM 673 C CA . LEU A 1 96 ? 0.688 6.997 3.312 1.00 98.19 96 LEU A CA 1
ATOM 674 C C . LEU A 1 96 ? 2.038 7.528 2.840 1.00 98.19 96 LEU A C 1
ATOM 676 O O . LEU A 1 96 ? 2.123 8.409 1.985 1.00 98.19 96 LEU A O 1
ATOM 680 N N . MET A 1 97 ? 3.100 6.924 3.354 1.00 97.94 97 MET A N 1
ATOM 681 C CA . MET A 1 97 ? 4.435 7.022 2.795 1.00 97.94 97 MET A CA 1
ATOM 682 C C . MET A 1 97 ? 4.792 5.736 2.070 1.00 97.94 97 MET A C 1
ATOM 684 O O . MET A 1 97 ? 4.712 4.649 2.639 1.00 97.94 97 MET A O 1
ATOM 688 N N . ILE A 1 98 ? 5.205 5.879 0.812 1.00 96.44 98 ILE A N 1
ATOM 689 C CA . ILE A 1 98 ? 5.651 4.777 -0.032 1.00 96.44 98 ILE A CA 1
ATOM 690 C C . ILE A 1 98 ? 7.156 4.900 -0.211 1.00 96.44 98 ILE A C 1
ATOM 692 O O . ILE A 1 98 ? 7.627 5.872 -0.801 1.00 96.44 98 ILE A O 1
ATOM 696 N N . LYS A 1 99 ? 7.910 3.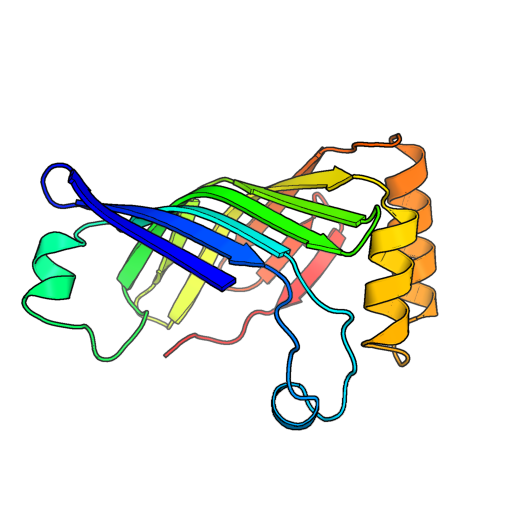912 0.264 1.00 97.19 99 LYS A N 1
ATOM 697 C CA . LYS A 1 99 ? 9.337 3.778 -0.027 1.00 97.19 99 LYS A CA 1
ATOM 698 C C . LYS A 1 99 ? 9.534 2.648 -1.024 1.00 97.19 99 LYS A C 1
ATOM 700 O O . LYS A 1 99 ? 8.997 1.559 -0.853 1.00 97.19 99 LYS A O 1
ATOM 705 N N . LEU A 1 100 ? 10.314 2.901 -2.062 1.00 97.06 100 LEU A N 1
ATOM 706 C CA . LEU A 1 100 ? 10.679 1.883 -3.039 1.00 97.06 100 LEU A CA 1
ATOM 707 C C . LEU A 1 100 ? 12.123 1.453 -2.828 1.00 97.06 100 LEU A C 1
ATOM 709 O O . LEU A 1 100 ? 12.943 2.226 -2.344 1.00 97.06 100 LEU A O 1
ATOM 713 N N . LYS A 1 101 ? 12.443 0.239 -3.256 1.00 97.56 101 LYS A N 1
ATOM 714 C CA . LYS A 1 101 ? 13.802 -0.200 -3.557 1.00 97.56 101 LYS A CA 1
ATOM 715 C C . LYS A 1 101 ? 13.797 -0.794 -4.950 1.00 97.56 101 LYS A C 1
ATOM 717 O O . LYS A 1 101 ? 12.943 -1.620 -5.261 1.00 97.56 101 LYS A O 1
ATOM 722 N N . ASP A 1 102 ? 14.759 -0.354 -5.753 1.00 96.62 102 ASP A N 1
ATOM 723 C CA . ASP A 1 102 ? 14.865 -0.712 -7.167 1.00 96.62 102 ASP A CA 1
ATOM 724 C C . ASP A 1 102 ? 13.567 -0.424 -7.956 1.00 96.62 102 ASP A C 1
ATOM 726 O O . ASP A 1 102 ? 12.856 -1.341 -8.375 1.00 96.62 102 ASP A O 1
ATOM 730 N N . PRO A 1 103 ? 13.229 0.865 -8.182 1.00 95.94 103 PRO A N 1
ATOM 731 C CA . PRO A 1 103 ? 12.009 1.244 -8.897 1.00 95.94 103 PRO A CA 1
ATOM 732 C C . PRO A 1 103 ? 11.898 0.624 -10.296 1.00 95.94 103 PRO A C 1
ATOM 734 O O . PRO A 1 103 ? 10.793 0.377 -10.765 1.00 95.94 103 PRO A O 1
ATOM 737 N N . LYS A 1 104 ? 13.024 0.335 -10.963 1.00 95.31 104 LYS A N 1
ATOM 738 C CA . LYS A 1 104 ? 13.023 -0.308 -12.284 1.00 95.31 104 LYS A CA 1
ATOM 739 C C . LYS A 1 104 ? 12.533 -1.753 -12.203 1.00 95.31 104 LYS A C 1
ATOM 741 O O . LYS A 1 104 ? 11.739 -2.163 -13.045 1.00 95.31 104 LYS A O 1
ATOM 746 N N . ALA A 1 105 ? 12.960 -2.502 -11.186 1.00 96.69 105 ALA A N 1
ATOM 747 C CA . ALA A 1 105 ? 12.462 -3.854 -10.955 1.00 96.69 105 ALA A CA 1
ATOM 748 C C . ALA A 1 105 ? 10.969 -3.855 -10.581 1.00 96.69 105 ALA A C 1
ATOM 750 O O . ALA A 1 105 ? 10.217 -4.682 -11.092 1.00 96.69 105 ALA A O 1
ATOM 751 N N . VAL A 1 106 ? 10.515 -2.888 -9.771 1.00 96.88 106 VAL A N 1
ATOM 752 C CA . VAL A 1 106 ? 9.078 -2.710 -9.472 1.00 96.88 106 VAL A CA 1
ATOM 753 C C . VAL A 1 106 ? 8.284 -2.439 -10.757 1.00 96.88 106 VAL A C 1
ATOM 755 O O . VAL A 1 106 ? 7.261 -3.079 -10.994 1.00 96.88 106 VAL A O 1
ATOM 758 N N . ALA A 1 107 ? 8.779 -1.545 -11.619 1.00 96.25 107 ALA A N 1
ATOM 759 C CA . ALA A 1 107 ? 8.149 -1.226 -12.900 1.00 96.25 107 ALA A CA 1
ATOM 760 C C . ALA A 1 107 ? 8.026 -2.450 -13.810 1.00 96.25 107 ALA A C 1
ATOM 762 O O . ALA A 1 107 ? 6.969 -2.666 -14.391 1.00 96.25 107 ALA A O 1
ATOM 763 N N . ALA A 1 108 ? 9.082 -3.262 -13.912 1.00 96.81 108 ALA A N 1
ATOM 764 C CA . ALA A 1 108 ? 9.088 -4.459 -14.748 1.00 96.81 108 ALA A CA 1
ATOM 765 C C . ALA A 1 108 ? 8.019 -5.475 -14.312 1.00 96.81 108 ALA A C 1
ATOM 767 O O . ALA A 1 108 ? 7.342 -6.050 -15.162 1.00 96.81 108 ALA A O 1
ATOM 768 N N . ILE A 1 109 ? 7.829 -5.653 -12.998 1.00 96.81 109 ILE A N 1
ATOM 769 C CA . ILE A 1 109 ? 6.775 -6.518 -12.451 1.00 96.81 109 ILE A CA 1
ATOM 770 C C . ILE A 1 109 ? 5.390 -5.969 -12.817 1.00 96.81 109 ILE A C 1
ATOM 772 O O . ILE A 1 109 ? 4.562 -6.701 -13.356 1.00 96.81 109 ILE A O 1
ATOM 776 N N . LEU A 1 110 ? 5.142 -4.678 -12.573 1.00 95.12 110 LEU A N 1
ATOM 777 C CA . LEU A 1 110 ? 3.843 -4.057 -12.854 1.00 95.12 110 LEU A CA 1
ATOM 778 C C . LEU A 1 110 ? 3.514 -4.034 -14.353 1.00 95.12 110 LEU A C 1
ATOM 780 O O . LEU A 1 110 ? 2.394 -4.354 -14.735 1.00 95.12 110 LEU A O 1
ATOM 784 N N . ALA A 1 111 ? 4.486 -3.705 -15.203 1.00 96.19 111 ALA A N 1
ATOM 785 C CA . ALA A 1 111 ? 4.337 -3.697 -16.656 1.00 96.19 111 ALA A CA 1
ATOM 786 C C . ALA A 1 111 ? 4.111 -5.101 -17.239 1.00 96.19 111 ALA A C 1
ATOM 788 O O . ALA A 1 111 ? 3.466 -5.235 -18.277 1.00 96.19 111 ALA A O 1
ATOM 789 N N . GLY A 1 112 ? 4.645 -6.141 -16.589 1.00 95.19 112 GLY A N 1
ATOM 790 C CA . GLY A 1 112 ? 4.353 -7.533 -16.928 1.00 95.19 112 GLY A CA 1
ATOM 791 C C . GLY A 1 112 ? 2.941 -7.956 -16.516 1.00 95.19 112 GLY A C 1
ATOM 792 O O . GLY A 1 112 ? 2.283 -8.678 -17.259 1.00 95.19 112 GLY A O 1
ATOM 793 N N . ALA A 1 113 ? 2.465 -7.476 -15.365 1.00 94.62 113 ALA A N 1
ATOM 794 C CA . ALA A 1 113 ? 1.134 -7.793 -14.854 1.00 94.62 113 ALA A CA 1
ATOM 795 C C . ALA A 1 113 ? 0.010 -7.020 -15.565 1.00 94.62 113 ALA A C 1
ATOM 797 O O . ALA A 1 113 ? -1.083 -7.551 -15.719 1.00 94.62 113 ALA A O 1
ATOM 798 N N . VAL A 1 114 ? 0.261 -5.778 -15.985 1.00 93.75 114 VAL A N 1
ATOM 799 C CA . VAL A 1 114 ? -0.732 -4.871 -16.589 1.00 93.75 114 VAL A CA 1
ATOM 800 C C . VAL A 1 114 ? -0.188 -4.335 -17.923 1.00 93.75 114 VAL A C 1
ATOM 802 O O . VAL A 1 114 ? 0.171 -3.156 -18.030 1.00 93.75 114 VAL A O 1
ATOM 805 N N . PRO A 1 115 ? -0.044 -5.200 -18.945 1.00 93.06 115 PRO A N 1
ATOM 806 C CA . PRO A 1 115 ? 0.593 -4.840 -20.210 1.00 93.06 115 PRO A CA 1
ATOM 807 C C . PRO A 1 115 ? -0.132 -3.712 -20.956 1.00 93.06 115 PRO A C 1
ATOM 809 O O . PRO A 1 115 ? 0.509 -2.962 -21.693 1.00 93.06 115 PRO A O 1
ATOM 812 N N . GLU A 1 116 ? -1.438 -3.545 -20.735 1.00 94.31 116 GLU A N 1
ATOM 813 C CA . GLU A 1 116 ? -2.258 -2.464 -21.288 1.00 94.31 116 GLU A CA 1
ATOM 814 C C . GLU A 1 116 ? -1.806 -1.058 -20.855 1.00 94.31 116 GLU A C 1
ATOM 816 O O . GLU A 1 116 ? -2.090 -0.091 -21.557 1.00 94.31 116 GLU A O 1
ATOM 821 N N . HIS A 1 117 ? -1.065 -0.949 -19.746 1.00 93.44 117 HIS A N 1
ATOM 822 C CA . HIS A 1 117 ? -0.509 0.305 -19.220 1.00 93.44 117 HIS A CA 1
ATOM 823 C C . HIS A 1 117 ? 1.023 0.297 -19.162 1.00 93.44 117 HIS A C 1
ATOM 825 O O . HIS A 1 117 ? 1.643 1.078 -18.436 1.00 93.44 117 HIS A O 1
ATOM 831 N N . LYS A 1 118 ? 1.662 -0.618 -19.899 1.00 95.12 118 LYS A N 1
ATOM 832 C CA . LYS A 1 118 ? 3.112 -0.829 -19.844 1.00 95.12 118 LYS A CA 1
ATOM 833 C C . LYS A 1 118 ? 3.903 0.456 -20.078 1.00 95.12 118 LYS A C 1
ATOM 835 O O . LYS A 1 118 ? 4.833 0.735 -19.326 1.00 95.12 118 LYS A O 1
ATOM 840 N N . SER A 1 119 ? 3.544 1.235 -21.100 1.00 94.62 119 SER A N 1
ATOM 841 C CA . SER A 1 119 ? 4.296 2.445 -21.445 1.00 94.62 119 SER A CA 1
ATOM 842 C C . SER A 1 119 ? 4.182 3.504 -20.350 1.00 94.62 119 SER A C 1
ATOM 844 O O . SER A 1 119 ? 5.185 4.098 -19.960 1.00 94.62 119 SER A O 1
ATOM 846 N N . GLU A 1 120 ? 2.983 3.700 -19.801 1.00 92.50 120 GLU A N 1
ATOM 847 C CA . GLU A 1 120 ? 2.728 4.631 -18.706 1.00 92.50 120 GLU A CA 1
ATOM 848 C C . GLU A 1 120 ? 3.476 4.221 -17.431 1.00 92.50 120 GLU A C 1
ATOM 850 O O . GLU A 1 120 ? 4.081 5.068 -16.770 1.00 92.50 120 GLU A O 1
ATOM 855 N N . ILE A 1 121 ? 3.493 2.922 -17.112 1.00 93.50 121 ILE A N 1
ATOM 856 C CA . ILE A 1 121 ? 4.231 2.367 -15.970 1.00 93.50 121 ILE A CA 1
ATOM 857 C C . ILE A 1 121 ? 5.734 2.602 -16.144 1.00 93.50 121 ILE A C 1
ATOM 859 O O . ILE A 1 121 ? 6.379 3.150 -15.249 1.00 93.50 121 ILE A O 1
ATOM 863 N N . GLU A 1 122 ? 6.301 2.225 -17.291 1.00 94.44 122 GLU A N 1
ATOM 864 C CA . GLU A 1 122 ? 7.733 2.378 -17.565 1.00 94.44 122 GLU A CA 1
ATOM 865 C C . GLU A 1 122 ? 8.166 3.848 -17.498 1.00 94.44 122 GLU A C 1
ATOM 867 O O . GLU A 1 122 ? 9.174 4.165 -16.865 1.00 94.44 122 GLU A O 1
ATOM 872 N N . GLN A 1 123 ? 7.384 4.758 -18.084 1.00 92.75 123 GLN A N 1
ATOM 873 C CA . GLN A 1 123 ? 7.666 6.195 -18.055 1.00 92.75 123 GLN A CA 1
ATOM 874 C C . GLN A 1 123 ? 7.554 6.776 -16.639 1.00 92.75 123 GLN A C 1
ATOM 876 O O . GLN A 1 123 ? 8.451 7.497 -16.191 1.00 92.75 123 GLN A O 1
ATOM 881 N N . GLY A 1 124 ? 6.490 6.436 -15.905 1.00 90.25 124 GLY A N 1
ATOM 882 C CA . GLY A 1 124 ? 6.282 6.907 -14.537 1.00 90.25 124 GLY A CA 1
ATOM 883 C C . GLY A 1 124 ? 7.395 6.447 -13.596 1.00 90.25 124 GLY A C 1
ATOM 884 O O . GLY A 1 124 ? 7.972 7.248 -12.857 1.00 90.25 124 GLY A O 1
ATOM 885 N N . PHE A 1 125 ? 7.774 5.172 -13.667 1.00 93.44 125 PHE A N 1
ATOM 886 C CA . PHE A 1 125 ? 8.850 4.635 -12.837 1.00 93.44 125 PHE A CA 1
ATO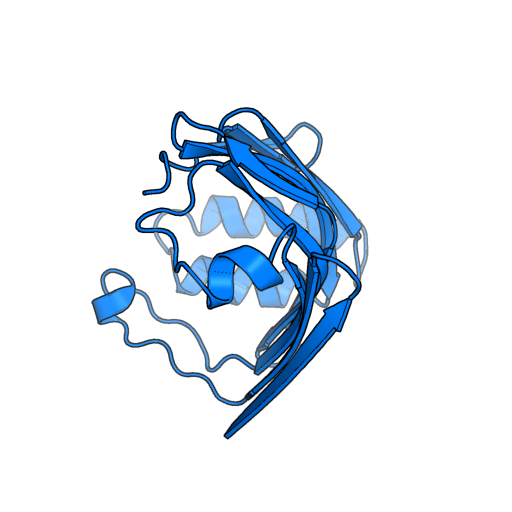M 887 C C . PHE A 1 125 ? 10.249 5.052 -13.294 1.00 93.44 125 PHE A C 1
ATOM 889 O O . PHE A 1 125 ? 11.143 5.141 -12.451 1.00 93.44 125 PHE A O 1
ATOM 896 N N . ALA A 1 126 ? 10.458 5.374 -14.575 1.00 92.38 126 ALA A N 1
ATOM 897 C CA . ALA A 1 126 ? 11.691 6.021 -15.017 1.00 92.38 126 ALA A CA 1
ATOM 898 C C . ALA A 1 126 ? 11.875 7.372 -14.313 1.00 92.38 126 ALA A C 1
ATOM 900 O O . ALA A 1 126 ? 12.963 7.641 -13.803 1.00 92.38 126 ALA A O 1
ATOM 901 N N . ALA A 1 127 ? 10.809 8.173 -14.197 1.00 90.19 127 ALA A N 1
ATOM 902 C CA . ALA A 1 127 ? 10.849 9.433 -13.459 1.00 90.19 127 ALA A CA 1
ATOM 903 C C . ALA A 1 127 ? 11.137 9.234 -11.965 1.00 90.19 127 ALA A C 1
ATOM 905 O O . ALA A 1 127 ? 11.973 9.933 -11.395 1.00 90.19 127 ALA A O 1
ATOM 906 N N . ILE A 1 128 ? 10.518 8.229 -11.346 1.00 91.25 128 ILE A N 1
ATOM 907 C CA . ILE A 1 128 ? 10.767 7.875 -9.943 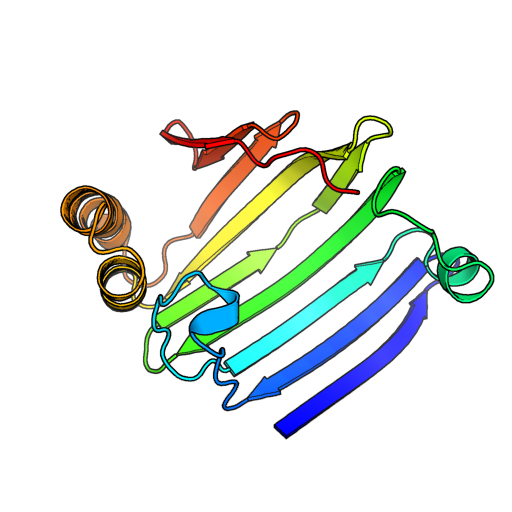1.00 91.25 128 ILE A CA 1
ATOM 908 C C . ILE A 1 128 ? 12.216 7.406 -9.733 1.00 91.25 128 ILE A C 1
ATOM 910 O O . ILE A 1 128 ? 12.853 7.790 -8.755 1.00 91.25 128 ILE A O 1
ATOM 914 N N . ALA A 1 129 ? 12.775 6.621 -10.657 1.00 91.62 129 ALA A N 1
ATOM 915 C CA . ALA A 1 129 ? 14.156 6.146 -10.576 1.00 91.62 129 ALA A CA 1
ATOM 916 C C . ALA A 1 129 ? 15.191 7.284 -10.654 1.00 91.62 129 ALA A C 1
ATOM 918 O O . ALA A 1 129 ? 16.297 7.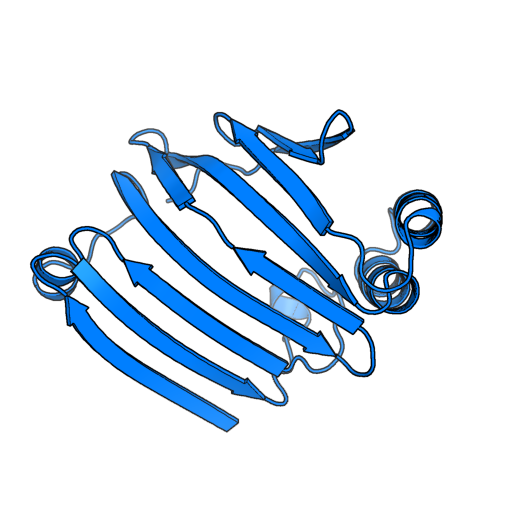134 -10.131 1.00 91.62 129 ALA A O 1
ATOM 919 N N . MET A 1 130 ? 14.845 8.429 -11.261 1.00 92.00 130 MET A N 1
ATOM 920 C CA . MET A 1 130 ? 15.705 9.622 -11.252 1.00 92.00 130 MET A CA 1
ATOM 921 C C . MET A 1 130 ? 15.863 10.228 -9.850 1.00 92.00 130 MET A C 1
ATOM 923 O O . MET A 1 130 ? 16.857 10.901 -9.594 1.00 92.00 130 MET A O 1
ATOM 927 N N . LEU A 1 131 ? 14.933 9.958 -8.925 1.00 90.81 131 LEU A N 1
ATOM 928 C CA . LEU A 1 131 ? 15.010 10.405 -7.528 1.00 90.81 131 LEU A CA 1
ATOM 929 C C . LEU A 1 131 ? 15.983 9.561 -6.683 1.00 90.81 131 LEU A C 1
ATOM 931 O O . LEU A 1 131 ? 16.262 9.905 -5.536 1.00 90.81 131 LEU A O 1
ATOM 935 N N . GLY A 1 132 ? 16.504 8.458 -7.231 1.00 90.75 132 GLY A N 1
ATOM 936 C CA . GLY A 1 132 ? 17.484 7.589 -6.586 1.00 90.75 132 GLY A CA 1
ATOM 937 C C . GLY A 1 132 ? 17.063 6.120 -6.541 1.00 90.75 132 GLY A C 1
ATOM 938 O O . GLY A 1 132 ? 16.044 5.711 -7.092 1.00 90.75 132 GLY A O 1
ATOM 939 N N . LYS A 1 133 ? 17.881 5.298 -5.873 1.00 87.06 133 LYS A N 1
ATOM 940 C CA . LYS A 1 133 ? 17.661 3.841 -5.766 1.00 87.06 133 LYS A CA 1
ATOM 941 C C . LYS A 1 133 ? 16.617 3.449 -4.720 1.00 87.06 133 LYS A C 1
ATOM 943 O O . LYS A 1 133 ? 16.051 2.362 -4.823 1.00 87.06 133 LYS A O 1
ATOM 948 N N . GLU A 1 134 ? 16.391 4.313 -3.731 1.00 94.38 134 GLU A N 1
ATOM 949 C CA . GLU A 1 134 ? 15.406 4.103 -2.668 1.00 94.38 134 GLU A CA 1
ATOM 950 C C . GLU A 1 134 ? 14.533 5.348 -2.412 1.00 94.38 134 GLU A C 1
ATOM 952 O O . GLU A 1 134 ? 14.595 5.935 -1.327 1.00 94.38 134 GLU A O 1
ATOM 957 N N . PRO A 1 135 ? 13.762 5.816 -3.411 1.00 95.31 135 PRO A N 1
ATOM 958 C CA . PRO A 1 135 ? 12.954 7.018 -3.262 1.00 95.31 135 PRO A CA 1
ATOM 959 C C . PRO A 1 135 ? 11.789 6.791 -2.291 1.00 95.31 135 PRO A C 1
ATOM 961 O O . PRO A 1 135 ? 11.256 5.685 -2.177 1.00 95.31 135 PRO A O 1
ATOM 964 N N . SER A 1 136 ? 11.385 7.868 -1.616 1.00 95.25 136 SER A N 1
ATOM 965 C CA . SER A 1 136 ? 10.240 7.903 -0.705 1.00 95.25 136 SER A CA 1
ATOM 966 C C . SER A 1 136 ? 9.270 8.995 -1.142 1.00 95.25 136 SER A C 1
ATOM 968 O O . SER A 1 136 ? 9.696 10.112 -1.437 1.00 95.25 136 SER A O 1
ATOM 970 N N . MET A 1 137 ? 7.981 8.670 -1.240 1.00 94.12 137 MET A N 1
ATOM 971 C CA . MET A 1 137 ? 6.972 9.536 -1.852 1.00 94.12 137 MET A CA 1
ATOM 972 C C . MET A 1 137 ? 5.644 9.487 -1.086 1.00 94.12 137 MET A C 1
ATOM 974 O O . MET A 1 137 ? 5.197 8.396 -0.718 1.00 94.12 137 MET A O 1
ATOM 978 N N . PRO A 1 138 ? 4.995 10.641 -0.853 1.00 95.81 138 PRO A N 1
ATOM 979 C CA . PRO A 1 138 ? 3.706 10.682 -0.180 1.00 95.81 138 PRO A CA 1
ATOM 980 C C . PRO A 1 138 ? 2.586 10.233 -1.123 1.00 95.81 138 PRO A C 1
ATOM 982 O O . PRO A 1 138 ? 2.410 10.794 -2.209 1.00 95.81 138 PRO A O 1
ATOM 985 N N . LEU A 1 139 ? 1.798 9.258 -0.676 1.00 96.62 139 LEU A N 1
ATOM 986 C CA . LEU A 1 139 ? 0.566 8.819 -1.315 1.00 96.62 139 LEU A CA 1
ATOM 987 C C . LEU A 1 139 ? -0.626 9.244 -0.459 1.00 96.62 139 LEU A C 1
ATOM 989 O O . LEU A 1 139 ? -0.765 8.846 0.695 1.00 96.62 139 LEU A O 1
ATOM 993 N N . LYS A 1 140 ? -1.504 10.053 -1.042 1.00 98.12 140 LYS A N 1
ATOM 994 C CA . LYS A 1 140 ? -2.724 10.519 -0.393 1.00 98.12 140 LYS A CA 1
ATOM 995 C C . LYS A 1 140 ? -3.932 9.872 -1.047 1.00 98.12 140 LYS A C 1
ATOM 997 O O . LYS A 1 140 ? -4.016 9.832 -2.274 1.00 98.12 140 LYS A O 1
ATOM 1002 N N . VAL A 1 141 ? -4.874 9.414 -0.233 1.00 98.38 141 VAL A N 1
ATOM 1003 C CA . VAL A 1 141 ? -6.204 9.002 -0.678 1.00 98.38 141 VAL A CA 1
ATOM 1004 C C . VAL A 1 141 ? -7.221 9.894 0.017 1.00 98.38 141 VAL A C 1
ATOM 1006 O O . VAL A 1 141 ? -7.197 10.008 1.239 1.00 98.38 141 VAL A O 1
ATOM 1009 N N . VAL A 1 142 ? -8.078 10.558 -0.759 1.00 98.00 142 VAL A N 1
ATOM 1010 C CA . VAL A 1 142 ? -9.185 11.367 -0.229 1.00 98.00 142 VAL A CA 1
ATOM 1011 C C . VAL A 1 142 ? -10.478 10.881 -0.856 1.00 98.00 142 VAL A C 1
ATOM 1013 O O . VAL A 1 142 ? -10.659 11.023 -2.071 1.00 98.00 142 VAL A O 1
ATOM 1016 N N . LYS A 1 143 ? -11.370 10.307 -0.047 1.00 97.75 143 LYS A N 1
ATOM 1017 C CA . LYS A 1 143 ? -12.646 9.737 -0.508 1.00 97.75 143 LYS A CA 1
ATOM 1018 C C . LYS A 1 143 ? -12.474 8.811 -1.718 1.00 97.75 143 LYS A C 1
ATOM 1020 O O . LYS A 1 143 ? -13.095 8.989 -2.767 1.00 97.75 143 LYS A O 1
ATOM 1025 N N . GLY A 1 144 ? -11.539 7.872 -1.596 1.00 97.62 144 GLY A N 1
ATOM 1026 C CA . GLY A 1 144 ? -11.171 6.898 -2.622 1.00 97.62 144 GLY A CA 1
ATOM 1027 C C . GLY A 1 144 ? -10.311 7.443 -3.767 1.00 97.62 144 GLY A C 1
ATOM 1028 O O . GLY A 1 144 ? -9.806 6.654 -4.559 1.00 97.62 144 GLY A O 1
ATOM 1029 N N . LYS A 1 145 ? -10.087 8.757 -3.896 1.00 97.88 145 LYS A N 1
ATOM 1030 C CA . LYS A 1 145 ? -9.229 9.319 -4.957 1.00 97.88 145 LYS A CA 1
ATOM 1031 C C . LYS A 1 145 ? -7.765 9.253 -4.534 1.00 97.88 145 LYS A C 1
ATOM 1033 O O . LYS A 1 145 ? -7.379 9.962 -3.608 1.00 97.88 145 LYS A O 1
ATOM 1038 N N . ALA A 1 146 ? -6.969 8.431 -5.214 1.00 97.38 146 ALA A N 1
ATOM 1039 C CA . ALA A 1 146 ? -5.556 8.228 -4.909 1.00 97.38 146 ALA A CA 1
ATOM 1040 C C . ALA A 1 146 ? -4.653 9.158 -5.732 1.00 97.38 146 ALA A C 1
ATOM 1042 O O . ALA A 1 146 ? -4.841 9.325 -6.941 1.00 97.38 146 ALA A O 1
ATOM 1043 N N . SER A 1 147 ? -3.639 9.725 -5.082 1.00 95.50 147 SER A N 1
ATOM 1044 C CA . SER A 1 147 ? -2.635 10.593 -5.698 1.00 95.50 147 SER A CA 1
ATOM 1045 C C . SER A 1 147 ? -1.254 10.390 -5.080 1.00 95.50 147 SER A C 1
ATOM 1047 O O . SER A 1 147 ? -1.140 10.280 -3.859 1.00 95.50 147 SER A O 1
ATOM 1049 N N . LEU A 1 148 ? -0.210 10.417 -5.906 1.00 90.62 148 LEU A N 1
ATOM 1050 C CA . LEU A 1 148 ? 1.191 10.435 -5.489 1.00 90.62 148 LEU A CA 1
ATOM 1051 C C . LEU A 1 148 ? 1.744 11.849 -5.689 1.00 90.62 148 LEU A C 1
ATOM 1053 O O . LEU A 1 148 ? 2.008 12.269 -6.817 1.00 90.62 148 LEU A O 1
ATOM 1057 N N . GLY A 1 149 ? 1.853 12.626 -4.612 1.00 83.38 149 GLY A N 1
ATOM 1058 C CA . GLY A 1 149 ? 2.080 14.069 -4.727 1.00 83.38 149 GLY A CA 1
ATOM 1059 C C . GLY A 1 149 ? 0.995 14.745 -5.579 1.00 83.38 149 GLY A C 1
ATOM 1060 O O . GLY A 1 149 ? -0.169 14.781 -5.189 1.00 83.38 149 GLY A O 1
ATOM 1061 N N . PHE A 1 150 ? 1.372 15.270 -6.748 1.00 79.69 150 PHE A N 1
ATOM 1062 C CA . PHE A 1 150 ? 0.461 15.907 -7.712 1.00 79.69 150 PHE A CA 1
ATOM 1063 C C . PHE A 1 150 ? -0.047 14.957 -8.815 1.00 79.69 150 PHE A C 1
ATOM 1065 O O . PHE A 1 150 ? -0.832 15.377 -9.663 1.00 79.69 150 PHE A O 1
ATOM 1072 N N . ILE A 1 151 ? 0.393 13.694 -8.828 1.00 85.25 151 ILE A N 1
ATOM 1073 C CA . ILE A 1 151 ? 0.065 12.721 -9.877 1.00 85.25 151 ILE A CA 1
ATOM 1074 C C . ILE A 1 151 ? -1.199 11.946 -9.473 1.00 85.25 151 ILE A C 1
ATOM 1076 O O . ILE A 1 151 ? -1.157 11.210 -8.483 1.00 85.25 151 ILE A O 1
ATOM 1080 N N . PRO A 1 152 ? -2.324 12.069 -10.199 1.00 91.06 152 PRO A N 1
ATOM 1081 C CA . PRO A 1 152 ? -3.504 11.251 -9.939 1.00 91.06 152 PRO A CA 1
ATOM 1082 C C . PRO A 1 152 ? -3.242 9.796 -10.352 1.00 91.06 152 PRO A C 1
ATOM 1084 O O . PRO A 1 152 ? -2.793 9.542 -11.466 1.00 91.06 152 PRO A O 1
ATOM 1087 N N . LEU A 1 153 ? -3.542 8.844 -9.465 1.00 90.12 153 LEU A N 1
ATOM 1088 C CA . LEU A 1 153 ? -3.345 7.408 -9.719 1.00 90.12 153 LEU A CA 1
ATOM 1089 C C . LEU A 1 153 ? -4.643 6.678 -10.067 1.00 90.12 153 LEU A C 1
ATOM 1091 O O . LEU A 1 153 ? -4.615 5.629 -10.699 1.00 90.12 153 LEU A O 1
ATOM 1095 N N . GLY A 1 154 ? -5.786 7.220 -9.644 1.00 92.44 154 GLY A N 1
ATOM 1096 C CA . GLY A 1 154 ? -7.089 6.631 -9.926 1.00 92.44 154 GLY A CA 1
ATOM 1097 C C . GLY A 1 154 ? -8.057 6.742 -8.759 1.00 92.44 154 GLY A C 1
ATOM 1098 O O . GLY A 1 154 ? -7.926 7.601 -7.882 1.00 92.44 154 GLY A O 1
ATOM 1099 N N . LYS A 1 155 ? -9.071 5.876 -8.781 1.00 95.94 155 LYS A N 1
ATOM 1100 C CA . LYS A 1 155 ? -10.123 5.817 -7.767 1.00 95.94 155 LYS A CA 1
ATOM 1101 C C . LYS A 1 155 ? -10.255 4.397 -7.235 1.00 95.94 155 LYS A C 1
ATOM 1103 O O . LYS A 1 155 ? -10.439 3.462 -8.008 1.00 95.94 155 LYS A O 1
ATOM 1108 N N . ILE A 1 156 ? -10.212 4.269 -5.919 1.00 95.94 156 ILE A N 1
ATOM 1109 C CA . ILE A 1 156 ? -10.569 3.066 -5.179 1.00 95.94 156 ILE A CA 1
ATOM 1110 C C . ILE A 1 156 ? -12.095 3.051 -5.076 1.00 95.94 156 ILE A C 1
ATOM 1112 O O . ILE A 1 156 ? -12.706 4.056 -4.701 1.00 95.94 156 ILE A O 1
ATOM 1116 N N . LYS A 1 157 ? -12.716 1.939 -5.473 1.00 95.94 157 LYS A N 1
ATOM 1117 C CA . LYS A 1 157 ? -14.164 1.752 -5.323 1.00 95.94 157 LYS A CA 1
ATOM 1118 C C . LYS A 1 157 ? -14.521 1.639 -3.832 1.00 95.94 157 LYS A C 1
ATOM 1120 O O . LYS A 1 157 ? -13.656 1.233 -3.057 1.00 95.94 157 LYS A O 1
ATOM 1125 N N . PRO A 1 158 ? -15.762 1.972 -3.435 1.00 96.69 158 PRO A N 1
ATOM 1126 C CA . PRO A 1 158 ? -16.215 1.735 -2.072 1.00 96.69 158 PRO A CA 1
ATOM 1127 C C . PRO A 1 158 ? -15.947 0.293 -1.636 1.00 96.69 158 PRO A C 1
ATOM 1129 O O . PRO A 1 158 ? -16.191 -0.638 -2.407 1.00 96.69 158 PRO A O 1
ATOM 1132 N N . LEU A 1 159 ? -15.418 0.136 -0.428 1.00 94.38 159 LEU A N 1
ATOM 1133 C CA . LEU A 1 159 ? -15.195 -1.163 0.188 1.00 94.38 159 LEU A CA 1
ATOM 1134 C C . LEU A 1 159 ? -16.456 -1.592 0.936 1.00 94.38 159 LEU A C 1
ATOM 1136 O O . LEU A 1 159 ? -17.089 -0.771 1.609 1.00 94.38 159 LEU A O 1
ATOM 1140 N N . GLU A 1 160 ? -16.795 -2.874 0.805 1.00 89.88 160 GLU A N 1
ATOM 1141 C CA . GLU A 1 160 ? -17.822 -3.503 1.631 1.00 89.88 160 GLU A CA 1
ATOM 1142 C C . GLU A 1 160 ? -17.267 -3.858 2.993 1.00 89.88 160 GLU A C 1
ATOM 1144 O O . GLU A 1 160 ? -16.197 -4.491 3.125 1.00 89.88 160 GLU A O 1
#